Protein AF-A0A7X2HNB9-F1 (afdb_monomer)

Nearest PDB structures (foldseek):
  6sbx-assembly1_C  TM=4.130E-01  e=4.407E+00  Myxococcus xanthus
  6sbw-assembly1_A  TM=5.214E-01  e=6.725E+00  Myxococcus xanthus DK 1622
  6pbx-assembly1_A  TM=4.969E-01  e=7.742E+00  Rattus norvegicus

Structure (mmCIF, N/CA/C/O backbone):
data_AF-A0A7X2HNB9-F1
#
_entry.id   AF-A0A7X2HNB9-F1
#
loop_
_atom_site.group_PDB
_atom_site.id
_atom_site.type_symbol
_atom_site.label_atom_id
_atom_site.label_alt_id
_atom_site.label_comp_id
_atom_site.label_asym_id
_atom_site.label_entity_id
_atom_site.label_seq_id
_atom_site.pdbx_PDB_ins_code
_atom_site.Cartn_x
_atom_site.Cartn_y
_atom_site.Cartn_z
_atom_site.occupancy
_atom_site.B_iso_or_equiv
_atom_site.auth_seq_id
_atom_site.auth_comp_id
_atom_site.auth_asym_id
_atom_site.auth_atom_id
_atom_site.pdbx_PDB_model_num
ATOM 1 N N . MET A 1 1 ? 20.406 24.180 -4.685 1.00 34.94 1 MET A N 1
ATOM 2 C CA . MET A 1 1 ? 20.312 22.788 -4.203 1.00 34.94 1 MET A CA 1
ATOM 3 C C . MET A 1 1 ? 19.109 22.185 -4.902 1.00 34.94 1 MET A C 1
ATOM 5 O O . MET A 1 1 ? 18.000 22.603 -4.603 1.00 34.94 1 MET A O 1
ATOM 9 N N . ASN A 1 2 ? 19.328 21.351 -5.922 1.00 43.59 2 ASN A N 1
ATOM 10 C CA . ASN A 1 2 ? 18.235 20.675 -6.623 1.00 43.59 2 ASN A CA 1
ATOM 11 C C . ASN A 1 2 ? 17.674 19.620 -5.670 1.00 43.59 2 ASN A C 1
ATOM 13 O O . ASN A 1 2 ? 18.411 18.723 -5.266 1.00 43.59 2 ASN A O 1
ATOM 17 N N . ALA A 1 3 ? 16.421 19.788 -5.251 1.00 46.97 3 ALA A N 1
ATOM 18 C CA . ALA A 1 3 ? 15.702 18.751 -4.532 1.00 46.97 3 ALA A CA 1
ATOM 19 C C . ALA A 1 3 ? 15.668 17.521 -5.444 1.00 46.97 3 ALA A C 1
ATOM 21 O O . ALA A 1 3 ? 15.184 17.620 -6.569 1.00 46.97 3 ALA A O 1
ATOM 22 N N . ALA A 1 4 ? 16.255 16.409 -4.998 1.00 47.09 4 ALA A N 1
ATOM 23 C CA . ALA A 1 4 ? 16.065 15.131 -5.664 1.00 47.09 4 ALA A CA 1
ATOM 24 C C . ALA A 1 4 ? 14.554 14.902 -5.753 1.00 47.09 4 ALA A C 1
ATOM 26 O O . ALA A 1 4 ? 13.858 14.986 -4.738 1.00 47.09 4 ALA A O 1
ATOM 27 N N . GLU A 1 5 ? 14.036 14.727 -6.965 1.00 50.41 5 GLU A N 1
ATOM 28 C CA . GLU A 1 5 ? 12.619 14.458 -7.139 1.00 50.41 5 GLU A CA 1
ATOM 29 C C . GLU A 1 5 ? 12.316 13.138 -6.407 1.00 50.41 5 GLU A C 1
ATOM 31 O O . GLU A 1 5 ? 12.961 12.125 -6.686 1.00 50.41 5 GLU A O 1
ATOM 36 N N . PRO A 1 6 ? 11.362 13.104 -5.458 1.00 52.28 6 PRO A N 1
ATOM 37 C CA . PRO A 1 6 ? 11.030 11.896 -4.690 1.00 52.28 6 PRO A CA 1
ATOM 38 C C . PRO A 1 6 ? 10.466 10.760 -5.564 1.00 52.28 6 PRO A C 1
ATOM 40 O O . PRO A 1 6 ? 10.111 9.691 -5.063 1.00 52.28 6 PRO A O 1
ATOM 43 N N . GLU A 1 7 ? 10.351 10.992 -6.873 1.00 55.38 7 GLU A N 1
ATOM 44 C CA . GLU A 1 7 ? 9.906 10.017 -7.854 1.00 55.38 7 GLU A CA 1
ATOM 45 C C . GLU A 1 7 ? 10.876 8.836 -7.968 1.00 55.38 7 GLU A C 1
ATOM 47 O O . GLU A 1 7 ? 10.401 7.715 -8.127 1.00 55.38 7 GLU A O 1
ATOM 52 N N . ASP A 1 8 ? 12.186 9.034 -7.781 1.00 59.66 8 ASP A N 1
ATOM 53 C CA . ASP A 1 8 ? 13.180 7.962 -7.947 1.00 59.66 8 ASP A CA 1
ATOM 54 C C . ASP 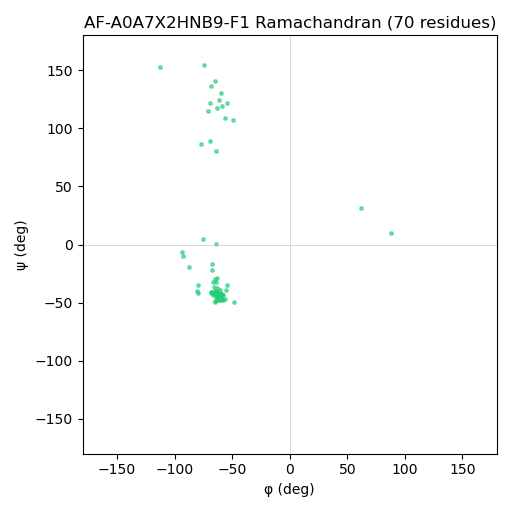A 1 8 ? 13.285 7.011 -6.740 1.00 59.66 8 ASP A C 1
ATOM 56 O O . ASP A 1 8 ? 13.350 5.790 -6.914 1.00 59.66 8 ASP A O 1
ATOM 60 N N . GLU A 1 9 ? 13.256 7.523 -5.503 1.00 69.94 9 GLU A N 1
ATOM 61 C CA . GLU A 1 9 ? 13.505 6.700 -4.301 1.00 69.94 9 GLU A CA 1
ATOM 62 C C . GLU A 1 9 ? 12.425 5.634 -4.082 1.00 69.94 9 GLU A C 1
ATOM 64 O O . GLU A 1 9 ? 12.698 4.504 -3.666 1.00 69.94 9 GLU A O 1
ATOM 69 N N . HIS A 1 10 ? 11.177 5.973 -4.395 1.00 81.94 10 HIS A N 1
ATOM 70 C CA . HIS A 1 10 ? 10.048 5.071 -4.217 1.00 81.94 10 HIS A CA 1
ATOM 71 C C . HIS A 1 10 ? 9.803 4.161 -5.423 1.00 81.94 10 HIS A C 1
ATOM 73 O O . HIS A 1 10 ? 9.167 3.111 -5.282 1.00 81.94 10 HIS A O 1
ATOM 79 N N . TYR A 1 11 ? 10.329 4.512 -6.598 1.00 85.81 11 TYR A N 1
ATOM 80 C CA . TYR A 1 11 ? 10.110 3.740 -7.818 1.00 85.81 11 TYR A CA 1
ATOM 81 C C . TYR A 1 11 ? 10.753 2.352 -7.760 1.00 85.81 11 TYR A C 1
ATOM 83 O O . TYR A 1 11 ? 10.182 1.391 -8.276 1.00 85.81 11 TYR A O 1
ATOM 91 N N . ALA A 1 12 ? 11.889 2.208 -7.068 1.00 90.31 12 ALA A N 1
ATOM 92 C CA . ALA A 1 12 ? 12.524 0.909 -6.850 1.00 90.31 12 ALA A CA 1
ATOM 93 C C . ALA A 1 12 ? 11.587 -0.079 -6.130 1.00 90.31 12 ALA A C 1
ATOM 95 O O . ALA A 1 12 ? 11.455 -1.223 -6.565 1.00 90.31 12 ALA A O 1
ATOM 96 N N . TYR A 1 13 ? 10.876 0.382 -5.095 1.00 91.06 13 TYR A N 1
ATOM 97 C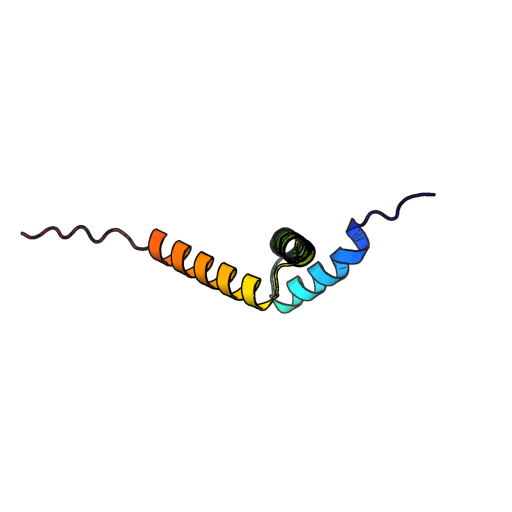 CA . TYR A 1 13 ? 9.888 -0.429 -4.376 1.00 91.06 13 TYR A CA 1
ATOM 98 C C . TYR A 1 13 ? 8.669 -0.744 -5.239 1.00 91.06 13 TYR A C 1
ATOM 100 O O . TYR A 1 13 ? 8.183 -1.872 -5.230 1.00 91.06 13 TYR A O 1
ATOM 108 N N . VAL A 1 14 ? 8.185 0.229 -6.017 1.00 92.56 14 VAL A N 1
ATOM 109 C CA . VAL A 1 14 ? 7.071 0.002 -6.948 1.00 92.56 14 VAL A CA 1
ATOM 110 C C . VAL A 1 14 ? 7.433 -1.073 -7.973 1.00 92.56 14 VAL A C 1
ATOM 112 O O . VAL A 1 14 ? 6.605 -1.944 -8.226 1.00 92.56 14 VAL A O 1
ATOM 115 N N . ARG A 1 15 ? 8.653 -1.049 -8.531 1.00 92.94 15 ARG A N 1
ATOM 116 C CA . ARG A 1 15 ? 9.126 -2.089 -9.456 1.00 92.94 15 ARG A CA 1
ATOM 117 C C . ARG A 1 15 ? 9.250 -3.456 -8.790 1.00 92.94 15 ARG A C 1
ATOM 119 O O . ARG A 1 15 ? 8.709 -4.407 -9.332 1.00 92.94 15 ARG A O 1
ATOM 126 N N . ASP A 1 16 ? 9.880 -3.551 -7.617 1.00 93.94 16 ASP A N 1
ATOM 127 C CA . ASP A 1 16 ? 10.004 -4.831 -6.894 1.00 93.94 16 ASP A CA 1
ATOM 128 C C . ASP A 1 16 ? 8.629 -5.464 -6.631 1.00 93.94 16 ASP A C 1
ATOM 130 O O . ASP A 1 16 ? 8.393 -6.639 -6.911 1.00 93.94 16 ASP A O 1
ATOM 134 N N . ILE A 1 17 ? 7.677 -4.662 -6.150 1.00 93.25 17 ILE A N 1
ATOM 135 C CA . ILE A 1 17 ? 6.315 -5.127 -5.878 1.00 93.25 17 ILE A CA 1
ATOM 136 C C . ILE A 1 17 ? 5.604 -5.518 -7.181 1.00 93.25 17 ILE A C 1
ATOM 138 O O . ILE A 1 17 ? 4.922 -6.541 -7.220 1.00 93.25 17 ILE A O 1
ATOM 142 N N . ALA A 1 18 ? 5.756 -4.726 -8.242 1.00 93.69 18 ALA A N 1
ATOM 143 C CA . ALA A 1 18 ? 5.198 -5.011 -9.561 1.00 93.69 18 ALA A CA 1
ATOM 144 C C . ALA A 1 18 ? 5.697 -6.352 -10.117 1.00 93.69 18 ALA A C 1
ATOM 146 O O . ALA A 1 18 ? 4.874 -7.187 -10.496 1.00 93.69 18 ALA A O 1
ATOM 147 N N . ASP A 1 19 ? 7.006 -6.597 -10.061 1.00 95.50 19 ASP A N 1
ATOM 148 C CA . ASP A 1 19 ? 7.631 -7.839 -10.519 1.00 95.50 19 ASP A CA 1
ATOM 149 C C . ASP A 1 19 ? 7.136 -9.044 -9.711 1.00 95.50 19 ASP A C 1
ATOM 151 O O . ASP A 1 19 ? 6.733 -10.062 -10.274 1.00 95.50 19 ASP A O 1
ATOM 155 N N . ARG A 1 20 ? 7.066 -8.914 -8.381 1.00 95.44 20 ARG A N 1
ATOM 156 C CA . ARG A 1 20 ? 6.573 -9.977 -7.490 1.00 95.44 20 ARG A CA 1
ATOM 157 C C . ARG A 1 20 ? 5.098 -10.313 -7.697 1.00 95.44 20 ARG A C 1
ATOM 159 O O . ARG A 1 20 ? 4.692 -11.444 -7.441 1.00 95.44 20 ARG A O 1
ATOM 166 N N . LEU A 1 21 ? 4.292 -9.338 -8.113 1.00 93.56 21 LEU A N 1
ATOM 167 C CA . LEU A 1 21 ? 2.864 -9.515 -8.376 1.00 93.56 21 LEU A CA 1
ATOM 168 C C . LEU A 1 21 ? 2.557 -9.850 -9.843 1.00 93.56 21 LEU A C 1
ATOM 170 O O . LEU A 1 21 ? 1.410 -10.175 -10.150 1.00 93.56 21 LEU A O 1
ATOM 174 N N . GLY A 1 22 ? 3.540 -9.754 -10.745 1.00 93.94 22 GLY A N 1
ATOM 175 C CA . GLY A 1 22 ? 3.324 -9.868 -12.189 1.00 93.94 22 GLY A CA 1
ATOM 176 C C . GLY A 1 22 ? 2.408 -8.772 -12.747 1.00 93.94 22 GLY A C 1
ATOM 177 O O . GLY A 1 22 ? 1.647 -9.021 -13.681 1.00 93.94 22 GLY A O 1
ATOM 178 N N . LEU A 1 23 ? 2.428 -7.575 -12.150 1.00 94.75 23 LEU A N 1
ATOM 179 C CA . LEU A 1 23 ? 1.579 -6.442 -12.530 1.00 94.75 23 LEU A CA 1
ATOM 180 C C . LEU A 1 23 ? 2.412 -5.302 -13.127 1.00 94.75 23 LEU A C 1
ATOM 182 O O . LEU A 1 23 ? 3.564 -5.130 -12.750 1.00 94.75 23 LEU A O 1
ATOM 186 N N . PRO A 1 24 ? 1.845 -4.455 -14.005 1.00 94.00 24 PRO A N 1
ATOM 187 C CA . PRO A 1 24 ? 2.551 -3.270 -14.480 1.00 94.00 24 PRO A CA 1
ATOM 188 C C . PRO A 1 24 ? 2.817 -2.251 -13.350 1.00 94.00 24 PRO A C 1
ATOM 190 O O . PRO A 1 24 ? 1.905 -1.973 -12.563 1.00 94.00 24 PRO A O 1
ATOM 193 N N . PRO A 1 25 ? 3.988 -1.583 -13.313 1.00 91.75 25 PRO A N 1
ATOM 194 C CA . PRO A 1 25 ? 4.310 -0.580 -12.289 1.00 91.75 25 PRO A CA 1
ATOM 195 C C . PRO A 1 25 ? 3.280 0.550 -12.155 1.00 91.75 25 PRO A C 1
ATOM 197 O O . PRO A 1 25 ? 3.000 0.998 -11.047 1.00 91.75 25 PRO A O 1
ATOM 200 N N . HIS A 1 26 ? 2.654 0.979 -13.257 1.00 90.19 26 HIS A N 1
ATOM 201 C CA . HIS A 1 26 ? 1.629 2.032 -13.236 1.00 90.19 26 HIS A CA 1
ATOM 202 C C . HIS A 1 26 ? 0.332 1.614 -12.518 1.00 90.19 26 HIS A C 1
ATOM 204 O O . HIS A 1 26 ? -0.410 2.474 -12.056 1.00 90.19 26 HIS A O 1
ATOM 210 N N . VAL A 1 27 ? 0.064 0.308 -12.398 1.00 90.69 27 VAL A N 1
ATOM 211 C CA . VAL A 1 27 ? -1.061 -0.231 -11.614 1.00 90.69 27 VAL A CA 1
ATOM 212 C C . VAL A 1 27 ? -0.714 -0.256 -10.123 1.00 90.69 27 VAL A C 1
ATOM 214 O O . VAL A 1 27 ? -1.572 -0.013 -9.278 1.00 90.69 27 VAL A O 1
ATOM 217 N N . VAL A 1 28 ? 0.551 -0.523 -9.792 1.00 90.81 28 VAL A N 1
ATOM 218 C CA . VAL A 1 28 ? 1.039 -0.655 -8.411 1.00 90.81 28 VAL A CA 1
ATOM 219 C C . VAL A 1 28 ? 1.303 0.704 -7.759 1.00 90.81 28 VAL A C 1
ATOM 221 O O . VAL A 1 28 ? 0.961 0.902 -6.593 1.00 90.81 28 VAL A O 1
ATOM 224 N N . ALA A 1 29 ? 1.860 1.657 -8.509 1.00 90.25 29 ALA A N 1
ATOM 225 C CA . ALA A 1 29 ? 2.231 2.989 -8.035 1.00 90.25 29 ALA A CA 1
ATOM 226 C C . ALA A 1 29 ? 1.132 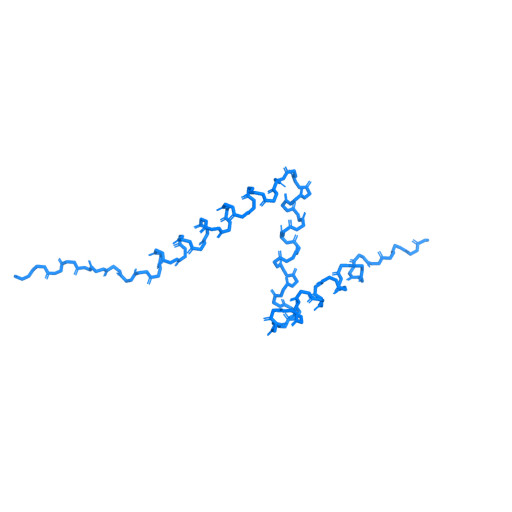3.728 -7.236 1.00 90.25 29 ALA A C 1
ATOM 228 O O . ALA A 1 29 ? 1.440 4.202 -6.139 1.00 90.25 29 ALA A O 1
ATOM 229 N N . PRO A 1 30 ? -0.131 3.835 -7.703 1.00 89.06 30 PRO A N 1
ATOM 230 C CA . PRO A 1 30 ? -1.165 4.545 -6.947 1.00 89.06 30 PRO A CA 1
ATOM 231 C C . PRO A 1 30 ? -1.493 3.861 -5.613 1.00 89.06 30 PRO A C 1
ATOM 233 O O . PRO A 1 30 ? -1.620 4.540 -4.597 1.00 89.06 30 PRO A O 1
ATOM 236 N N . VAL A 1 31 ? -1.556 2.525 -5.589 1.00 89.00 31 VAL A N 1
ATOM 237 C CA . VAL A 1 31 ? -1.843 1.750 -4.369 1.00 89.00 31 VAL A CA 1
ATOM 238 C C . VAL A 1 31 ? -0.699 1.877 -3.364 1.00 89.00 31 VAL A C 1
ATOM 240 O O . VAL A 1 31 ? -0.930 2.042 -2.167 1.00 89.00 31 VAL A O 1
ATOM 243 N N . PHE A 1 32 ? 0.544 1.844 -3.845 1.00 89.44 32 PHE A N 1
ATOM 244 C CA . PHE A 1 32 ? 1.730 2.054 -3.020 1.00 89.44 32 PHE A CA 1
ATOM 245 C C . PHE A 1 32 ? 1.721 3.440 -2.358 1.00 89.44 32 PHE A C 1
ATOM 247 O O . PHE A 1 32 ? 1.899 3.540 -1.144 1.00 89.44 32 PHE A O 1
ATOM 254 N N . ARG A 1 33 ? 1.440 4.501 -3.129 1.00 89.19 33 ARG A N 1
ATOM 255 C CA . ARG A 1 33 ? 1.354 5.879 -2.614 1.00 89.19 33 ARG A CA 1
ATOM 256 C C . ARG A 1 33 ? 0.247 6.035 -1.567 1.00 89.19 33 ARG A C 1
ATOM 258 O O . ARG A 1 33 ? 0.502 6.587 -0.501 1.00 89.19 33 ARG A O 1
ATOM 265 N N . GLU A 1 34 ? -0.946 5.502 -1.833 1.00 86.75 34 GLU A N 1
ATOM 266 C CA . GLU A 1 34 ? -2.075 5.518 -0.885 1.00 86.75 34 GLU A CA 1
ATOM 267 C C . GLU A 1 34 ? -1.725 4.783 0.421 1.00 86.75 34 GLU A C 1
ATOM 269 O O . GLU A 1 34 ? -2.038 5.249 1.520 1.00 86.75 34 GLU A O 1
ATOM 274 N N . THR A 1 35 ? -1.007 3.661 0.313 1.00 86.56 35 THR A N 1
ATOM 275 C CA . THR A 1 35 ? -0.541 2.886 1.470 1.00 86.56 35 THR A CA 1
ATOM 276 C C . THR A 1 35 ? 0.458 3.689 2.302 1.00 86.56 35 THR A C 1
ATOM 278 O O . THR A 1 35 ? 0.269 3.817 3.510 1.00 86.56 35 THR A O 1
ATOM 281 N N . LEU A 1 36 ? 1.481 4.284 1.677 1.00 87.62 36 LEU A N 1
ATOM 282 C CA . LEU A 1 36 ? 2.452 5.126 2.382 1.00 87.62 36 LEU A CA 1
ATOM 283 C C . LEU A 1 36 ? 1.786 6.315 3.073 1.00 87.62 36 LEU A C 1
ATOM 285 O O . LEU A 1 36 ? 2.097 6.591 4.226 1.00 87.62 36 LEU A O 1
ATOM 289 N N 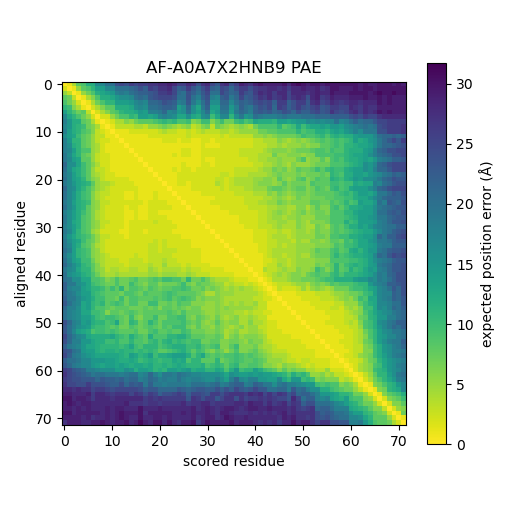. GLN A 1 37 ? 0.847 6.988 2.406 1.00 87.31 37 GLN A N 1
ATOM 290 C CA . GLN A 1 37 ? 0.122 8.112 2.993 1.00 87.31 37 GLN A CA 1
ATOM 291 C C . GLN A 1 37 ? -0.708 7.682 4.208 1.00 87.31 37 GLN A C 1
ATOM 293 O O . GLN A 1 37 ? -0.726 8.373 5.224 1.00 87.31 37 GLN A O 1
ATOM 298 N N . THR A 1 38 ? -1.362 6.523 4.123 1.00 84.31 38 THR A N 1
ATOM 299 C CA . THR A 1 38 ? -2.156 5.970 5.226 1.00 84.31 38 THR A CA 1
ATOM 300 C C . THR A 1 38 ? -1.274 5.645 6.431 1.00 84.31 38 THR A C 1
ATOM 302 O O . THR A 1 38 ? -1.601 6.015 7.557 1.00 84.31 38 THR A O 1
ATOM 305 N N . LEU A 1 39 ? -0.121 5.014 6.197 1.00 84.25 39 LEU A N 1
ATOM 306 C CA . LEU A 1 39 ? 0.851 4.712 7.250 1.00 84.25 39 LEU A CA 1
ATOM 307 C C . LEU A 1 39 ? 1.461 5.992 7.844 1.00 84.25 39 LEU A C 1
ATOM 309 O O . LEU A 1 39 ? 1.580 6.106 9.061 1.00 84.25 39 LEU A O 1
ATOM 313 N N . ALA A 1 40 ? 1.785 6.984 7.010 1.00 85.38 40 ALA A N 1
ATOM 314 C CA . ALA A 1 40 ? 2.304 8.280 7.450 1.00 85.38 40 ALA A CA 1
ATOM 315 C C . ALA A 1 40 ? 1.294 9.064 8.306 1.00 85.38 40 ALA A C 1
ATOM 317 O O . ALA A 1 40 ? 1.695 9.813 9.193 1.00 85.38 40 ALA A O 1
ATOM 318 N N . ALA A 1 41 ? -0.009 8.856 8.094 1.00 87.62 41 ALA A N 1
ATOM 319 C CA . ALA A 1 41 ? -1.076 9.410 8.927 1.00 87.62 41 ALA A CA 1
ATOM 320 C C . ALA A 1 41 ? -1.236 8.697 10.290 1.00 87.62 41 ALA A C 1
ATOM 322 O O . ALA A 1 41 ? -2.161 9.005 11.040 1.00 87.62 41 ALA A O 1
ATOM 323 N N . GLY A 1 42 ? -0.354 7.748 10.621 1.00 86.44 42 GLY A N 1
ATOM 324 C CA . GLY A 1 42 ? -0.357 7.027 11.894 1.00 86.44 42 GLY A CA 1
ATOM 325 C C . GLY A 1 42 ? -1.241 5.781 11.907 1.00 86.44 42 GLY A C 1
ATOM 326 O O . GLY A 1 42 ? -1.450 5.195 12.969 1.00 86.44 42 GLY A O 1
ATOM 327 N N . ALA A 1 43 ? -1.760 5.348 10.753 1.00 86.94 43 ALA A N 1
ATOM 328 C C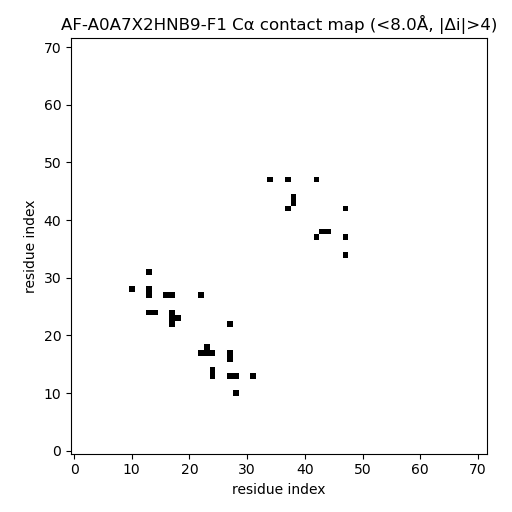A . ALA A 1 43 ? -2.467 4.079 10.679 1.00 86.94 43 ALA A CA 1
ATOM 329 C C . ALA A 1 43 ? -1.491 2.916 10.890 1.00 86.94 43 ALA A C 1
ATOM 331 O O . ALA A 1 43 ? -0.409 2.866 10.302 1.00 86.94 43 ALA A O 1
ATOM 332 N N . THR A 1 44 ? -1.895 1.937 11.696 1.00 87.62 44 THR A N 1
ATOM 333 C CA . THR A 1 44 ? -1.136 0.693 11.825 1.00 87.62 44 THR A CA 1
ATOM 334 C C . THR A 1 44 ? -1.327 -0.175 10.582 1.00 87.62 44 THR A C 1
ATOM 336 O O . THR A 1 44 ? -2.365 -0.124 9.915 1.00 87.62 44 THR A O 1
ATOM 339 N N . VAL A 1 45 ? -0.348 -1.035 10.294 1.00 81.88 45 VAL A N 1
ATOM 340 C CA . VAL A 1 45 ? -0.461 -2.044 9.225 1.00 81.88 45 VAL A CA 1
ATOM 341 C C . VAL A 1 45 ? -1.704 -2.920 9.430 1.00 81.88 45 VAL A C 1
ATOM 343 O O . VAL A 1 45 ? -2.416 -3.219 8.475 1.00 81.88 45 VAL A O 1
ATOM 346 N N . GLU A 1 46 ? -2.012 -3.273 10.679 1.00 83.31 46 GLU A N 1
ATOM 347 C CA . GLU A 1 46 ? -3.209 -4.039 11.047 1.00 83.31 46 GLU A CA 1
ATOM 348 C C . GLU A 1 46 ? -4.494 -3.317 10.623 1.00 83.31 46 GLU A C 1
ATOM 350 O O . GLU A 1 46 ? -5.358 -3.909 9.975 1.00 83.31 46 GLU A O 1
ATOM 355 N N . THR A 1 47 ? -4.586 -2.014 10.911 1.00 82.56 47 THR A N 1
ATOM 356 C CA . THR A 1 47 ? -5.726 -1.175 10.513 1.00 82.56 47 THR A CA 1
ATOM 357 C C . THR A 1 47 ? -5.871 -1.142 8.994 1.00 82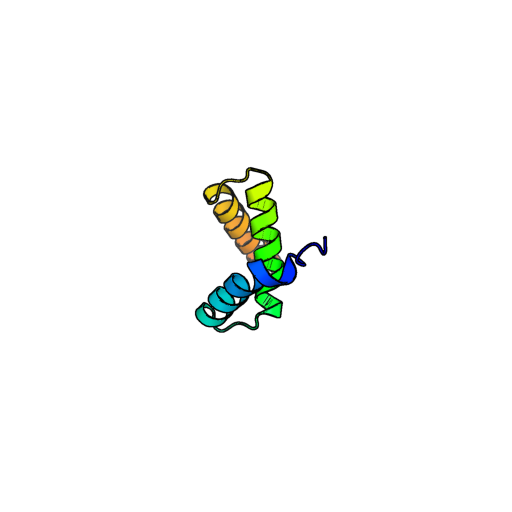.56 47 THR A C 1
ATOM 359 O O . THR A 1 47 ? -6.972 -1.308 8.468 1.00 82.56 47 THR A O 1
ATOM 362 N N . PHE A 1 48 ? -4.759 -0.996 8.272 1.00 81.25 48 PHE A N 1
ATOM 363 C CA . PHE A 1 48 ? -4.762 -0.996 6.812 1.00 81.25 48 PHE A CA 1
ATOM 364 C C . PHE A 1 48 ? -5.286 -2.320 6.232 1.00 81.25 48 PHE A C 1
ATOM 366 O O . PHE A 1 48 ? -6.125 -2.314 5.330 1.00 81.25 48 PHE A O 1
ATOM 373 N N . VAL A 1 49 ? -4.862 -3.463 6.782 1.00 83.06 49 VAL A N 1
ATOM 374 C CA . VAL A 1 49 ? -5.337 -4.790 6.354 1.00 83.06 49 VAL A CA 1
ATOM 375 C C . VAL A 1 49 ? -6.837 -4.960 6.614 1.00 83.06 49 VAL A C 1
ATOM 377 O O . VAL A 1 49 ? -7.551 -5.448 5.733 1.00 83.06 49 VAL A O 1
ATOM 380 N N . VAL A 1 50 ? -7.335 -4.524 7.777 1.00 84.75 50 VAL A N 1
ATOM 381 C CA . VAL A 1 50 ? -8.771 -4.564 8.110 1.00 84.75 50 VAL A CA 1
ATOM 382 C C . VAL A 1 50 ? -9.585 -3.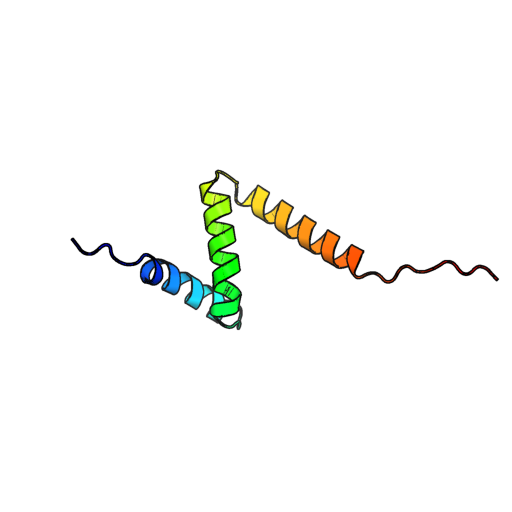720 7.125 1.00 84.75 50 VAL A C 1
ATOM 384 O O . VAL A 1 50 ? -10.571 -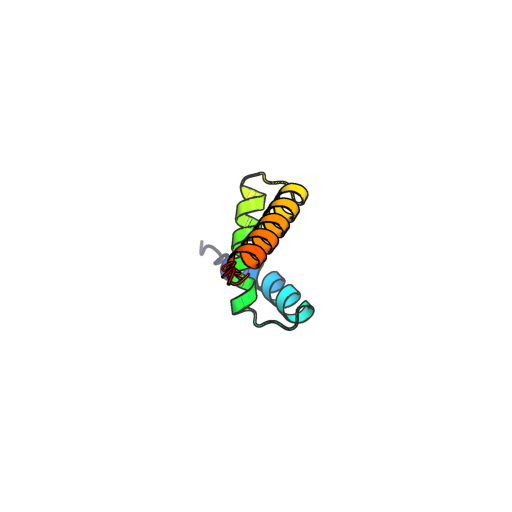4.208 6.567 1.00 84.75 50 VAL A O 1
ATOM 387 N N . LEU A 1 51 ? -9.152 -2.487 6.845 1.00 80.94 51 LEU A N 1
ATOM 388 C CA . LEU A 1 51 ? -9.822 -1.602 5.887 1.00 80.94 51 LEU A CA 1
ATOM 389 C C . LEU A 1 51 ? -9.801 -2.176 4.464 1.00 80.94 51 LEU A C 1
ATOM 391 O O . LEU A 1 51 ? -10.813 -2.137 3.759 1.00 80.94 51 LEU A O 1
ATOM 395 N N . LEU A 1 52 ? -8.685 -2.778 4.046 1.00 83.44 52 LEU A N 1
ATOM 396 C CA . LEU A 1 52 ? -8.570 -3.428 2.742 1.00 83.44 52 LEU A CA 1
ATOM 397 C C . LEU A 1 52 ? -9.512 -4.636 2.620 1.00 83.44 52 LEU A C 1
ATOM 399 O O . LEU A 1 52 ? -10.157 -4.820 1.581 1.00 83.44 52 LEU A O 1
ATOM 403 N N . ALA A 1 53 ? -9.618 -5.453 3.670 1.00 84.94 53 ALA A N 1
ATOM 404 C CA . ALA A 1 53 ? -10.552 -6.572 3.719 1.00 84.94 53 ALA A CA 1
ATOM 405 C C . ALA A 1 53 ? -12.007 -6.084 3.650 1.00 84.94 53 ALA A C 1
ATOM 407 O O . ALA A 1 53 ? -12.781 -6.592 2.835 1.00 84.94 53 ALA A O 1
ATOM 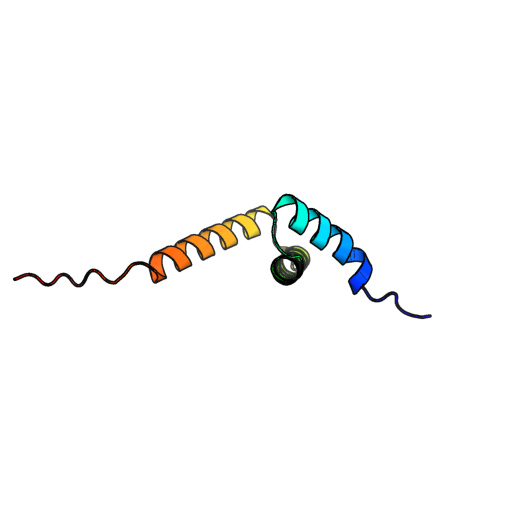408 N N . ALA A 1 54 ? -12.359 -5.048 4.420 1.00 82.81 54 ALA A N 1
ATOM 409 C CA . ALA A 1 54 ? -13.682 -4.431 4.387 1.00 82.81 54 ALA A CA 1
ATOM 410 C C . ALA A 1 54 ? -14.029 -3.901 2.983 1.00 82.81 54 ALA A C 1
ATOM 412 O O . ALA A 1 54 ? -15.088 -4.230 2.447 1.00 82.81 54 ALA A O 1
ATOM 413 N N . LYS A 1 55 ? -13.109 -3.180 2.325 1.00 84.00 55 LYS A N 1
ATOM 414 C CA . LYS A 1 55 ? -13.275 -2.677 0.947 1.00 84.00 55 LYS A CA 1
ATOM 415 C C . LYS A 1 55 ? -13.518 -3.809 -0.056 1.00 84.00 55 LYS A C 1
ATOM 417 O O . LYS A 1 55 ? -14.401 -3.698 -0.911 1.00 84.00 55 LYS A O 1
ATOM 422 N N . LYS A 1 56 ? -12.781 -4.923 0.051 1.00 84.69 56 LYS A N 1
ATOM 423 C CA . LYS A 1 56 ? -12.997 -6.117 -0.790 1.00 84.69 56 LYS A CA 1
ATOM 424 C C . LYS A 1 56 ? -14.376 -6.731 -0.554 1.00 84.69 56 LYS A C 1
ATOM 426 O O . LYS A 1 56 ? -15.041 -7.089 -1.523 1.00 84.69 56 LYS A O 1
ATOM 431 N N . THR A 1 57 ? -14.813 -6.837 0.699 1.00 84.19 57 THR A N 1
ATOM 432 C CA . THR A 1 57 ? -16.143 -7.355 1.051 1.00 84.19 57 THR A CA 1
ATOM 433 C C . THR A 1 57 ? -17.250 -6.466 0.493 1.00 84.19 57 THR A C 1
ATOM 435 O O . THR A 1 57 ? -18.135 -6.969 -0.192 1.00 84.19 57 THR A O 1
ATOM 438 N N . LEU A 1 58 ? -17.161 -5.147 0.678 1.00 81.50 58 LEU A N 1
ATOM 439 C CA . LEU A 1 58 ? -18.132 -4.191 0.133 1.00 81.50 58 LEU A CA 1
ATOM 440 C C . LEU A 1 58 ? -18.195 -4.245 -1.398 1.00 81.50 58 LEU A C 1
ATOM 442 O O . LEU A 1 58 ? -19.281 -4.282 -1.969 1.00 81.50 58 LEU A O 1
ATOM 446 N N . THR A 1 59 ? -17.044 -4.344 -2.070 1.00 84.38 59 THR A N 1
ATOM 447 C CA . THR A 1 59 ? -16.988 -4.496 -3.534 1.00 84.38 59 THR A CA 1
ATOM 448 C C . THR A 1 59 ? -17.645 -5.799 -4.000 1.00 84.38 59 THR A C 1
ATOM 450 O O . THR A 1 59 ? -18.290 -5.823 -5.044 1.00 84.38 59 THR A O 1
ATOM 453 N N . LYS A 1 60 ? -17.490 -6.898 -3.247 1.00 79.81 60 LYS A N 1
ATOM 454 C CA . LYS A 1 60 ? -18.152 -8.177 -3.552 1.00 79.81 60 LYS A CA 1
ATOM 455 C C . LYS A 1 60 ? -19.666 -8.093 -3.360 1.00 79.81 60 LYS A C 1
ATOM 457 O O . LYS A 1 60 ? -20.395 -8.601 -4.204 1.00 79.81 60 LYS A O 1
ATOM 462 N N . LEU A 1 61 ? -20.122 -7.440 -2.292 1.00 78.44 61 LEU A N 1
ATOM 463 C CA . LEU A 1 61 ? -21.547 -7.252 -2.008 1.00 78.44 61 LEU A CA 1
ATOM 464 C C . LEU A 1 61 ? -22.220 -6.349 -3.047 1.00 78.44 61 LEU A C 1
ATOM 466 O O . LEU A 1 61 ? -23.275 -6.701 -3.552 1.00 78.44 61 LEU A O 1
ATOM 470 N N . GLY A 1 62 ? -21.581 -5.246 -3.447 1.00 73.25 62 GLY A N 1
ATOM 471 C CA . GLY A 1 62 ? -22.105 -4.365 -4.500 1.00 73.25 62 GLY A CA 1
ATOM 472 C C . GLY A 1 62 ? -22.123 -4.995 -5.900 1.00 73.25 62 GLY A C 1
ATOM 473 O O . GLY A 1 62 ? -22.807 -4.498 -6.787 1.00 73.25 62 GLY A O 1
ATOM 474 N N . LYS A 1 63 ? -21.379 -6.090 -6.107 1.00 68.88 63 LYS A N 1
ATOM 475 C CA . LYS A 1 63 ? -21.385 -6.885 -7.345 1.00 68.88 63 LYS A CA 1
ATOM 476 C C . LYS A 1 63 ? -22.359 -8.065 -7.308 1.00 68.88 63 LYS A C 1
ATOM 478 O O . LYS A 1 63 ? -22.506 -8.728 -8.334 1.00 68.88 63 LYS A O 1
ATOM 483 N N . MET A 1 64 ? -23.000 -8.361 -6.173 1.00 55.69 64 MET A N 1
ATOM 484 C CA . MET A 1 64 ? -24.086 -9.340 -6.166 1.00 55.69 64 MET A CA 1
ATOM 485 C C . MET A 1 64 ? -25.278 -8.734 -6.910 1.00 55.69 64 MET A C 1
ATOM 487 O O . MET A 1 64 ? -25.748 -7.670 -6.505 1.00 55.69 64 MET A O 1
ATOM 491 N N . PRO A 1 65 ? -25.779 -9.374 -7.984 1.00 58.25 65 PRO A N 1
ATOM 492 C CA . PRO A 1 65 ? -27.036 -8.952 -8.569 1.00 58.25 65 PRO A CA 1
ATOM 493 C C . PRO A 1 65 ? -28.102 -9.087 -7.486 1.00 58.25 65 PRO A C 1
ATOM 495 O O . PRO A 1 65 ? -28.183 -10.133 -6.831 1.00 58.25 65 PRO A O 1
ATOM 498 N N . SER A 1 66 ? -28.891 -8.033 -7.285 1.00 58.53 66 SER A N 1
ATOM 499 C CA . SER A 1 66 ? -30.123 -8.114 -6.512 1.00 58.53 66 SER A CA 1
ATOM 500 C C . SER A 1 66 ? -30.905 -9.309 -7.047 1.00 58.53 66 SER A C 1
ATOM 502 O O . SER A 1 66 ? -31.395 -9.289 -8.173 1.00 58.53 66 SER A O 1
ATOM 504 N N . ARG A 1 67 ? -30.952 -10.401 -6.280 1.00 58.44 67 ARG A N 1
ATOM 505 C CA . ARG A 1 67 ? -31.935 -11.450 -6.512 1.00 58.44 67 ARG A CA 1
ATOM 506 C C . ARG A 1 67 ? -33.261 -10.824 -6.120 1.00 58.44 67 ARG A C 1
ATOM 508 O O . ARG A 1 67 ? -33.637 -10.871 -4.954 1.00 58.44 67 ARG A O 1
ATOM 515 N N . ASP A 1 68 ? -33.907 -10.176 -7.082 1.00 53.72 68 ASP A N 1
ATOM 516 C CA . ASP A 1 68 ? -35.321 -9.870 -6.984 1.00 53.72 68 ASP A CA 1
ATOM 517 C C . ASP A 1 68 ? -36.038 -11.197 -6.766 1.00 53.72 68 ASP A C 1
ATOM 519 O O . ASP A 1 68 ? -36.081 -12.074 -7.633 1.00 53.72 68 ASP A O 1
ATOM 523 N N . SER A 1 69 ? -36.542 -11.366 -5.550 1.00 54.22 69 SER A N 1
ATOM 524 C CA . SER A 1 69 ? -37.503 -12.393 -5.197 1.00 54.22 69 SER A CA 1
ATOM 525 C C . SER A 1 69 ? -38.788 -12.113 -5.974 1.00 54.22 69 SER A C 1
ATOM 527 O O . SER A 1 69 ? -39.726 -11.521 -5.448 1.00 54.22 69 SER A O 1
ATOM 529 N N . THR A 1 70 ? -38.841 -12.506 -7.246 1.00 50.53 70 THR A N 1
ATOM 530 C CA . THR A 1 70 ? -40.114 -12.646 -7.951 1.00 50.53 70 THR A CA 1
ATOM 531 C C . THR A 1 70 ? -40.742 -13.953 -7.484 1.00 50.53 70 THR A C 1
ATOM 533 O O . THR A 1 70 ? -40.523 -15.013 -8.066 1.00 50.53 70 THR A O 1
ATOM 536 N N . SER A 1 71 ? -41.475 -13.878 -6.373 1.00 48.69 71 SER A N 1
ATOM 537 C CA . SER A 1 71 ? -42.490 -14.874 -6.044 1.00 48.69 71 SER A CA 1
ATOM 538 C C . SER A 1 71 ? -43.564 -14.821 -7.131 1.00 48.69 71 SER A C 1
ATOM 540 O O . SER A 1 71 ? -44.196 -13.779 -7.316 1.00 48.69 71 SER A O 1
ATOM 542 N N . GLN A 1 72 ? -43.733 -15.926 -7.855 1.00 45.59 72 GLN A N 1
ATOM 543 C CA . GLN A 1 72 ? -44.974 -16.269 -8.549 1.00 45.59 72 GLN A CA 1
ATOM 544 C C . GLN A 1 72 ? -45.730 -17.292 -7.708 1.00 45.59 72 GLN A C 1
ATOM 546 O O . GLN A 1 72 ? -45.050 -18.142 -7.087 1.00 45.59 72 GLN A O 1
#

Solvent-accessible surface area (backbone atoms only — not comparable to full-atom values): 4407 Å² total; per-residue (Å²): 132,83,76,78,66,73,68,61,78,54,43,59,56,30,44,54,54,13,64,76,67,76,45,61,44,83,72,38,42,62,56,50,51,53,49,53,52,44,43,72,72,68,46,48,71,67,57,52,53,51,52,51,50,50,53,53,51,54,55,53,58,74,66,51,75,82,78,75,81,76,82,127

Sequence (72 aa):
MNAAEPEDEHYAYVRDIADRLGLPPHVVAPVFRETLQTLAAGATVETFVVLLAAKKTLTKLGKMPSRDSTSQ

Mean predicted aligned error: 11.1 Å

Radius of gyration: 18.56 Å; Cα contacts (8 Å, |Δi|>4): 19; chains: 1; bounding box: 65×39×26 Å

pLDDT: mean 78.28, std 16.08, range [34.94, 95.5]

Organism: Ralstonia pickettii (NCBI:txid329)

Foldseek 3Di:
DDDDDVCPVCLVVLVVVCVVVVHDSVVSVVVSVVVVVCVVVVDDPVNVVVVVVVVVVVVVVVPDPPPPPPDD

Secondary structure (DSSP, 8-state):
--PPPTHHHHHHHHHHHHHHHT--HHHHHHHHHHHHHHHHTT--HHHHHHHHHHHHHHHHHHTS--------